Protein AF-K1TZ76-F1 (afdb_monomer)

Nearest PDB structures (foldseek):
  3euh-assembly1_E  TM=5.116E-01  e=2.920E+00  Escherichia coli
  2jsc-assembly1_A  TM=4.671E-01  e=3.516E+00  Mycobacterium tuberculosis H37Rv
  6j05-assembly1_A  TM=3.175E-01  e=9.468E+00  Acidithiobacillus ferrooxidans

Solvent-accessible surface area (backbone atoms only — not comparable to full-atom values): 6666 Å² total; per-residue (Å²): 117,72,66,58,54,55,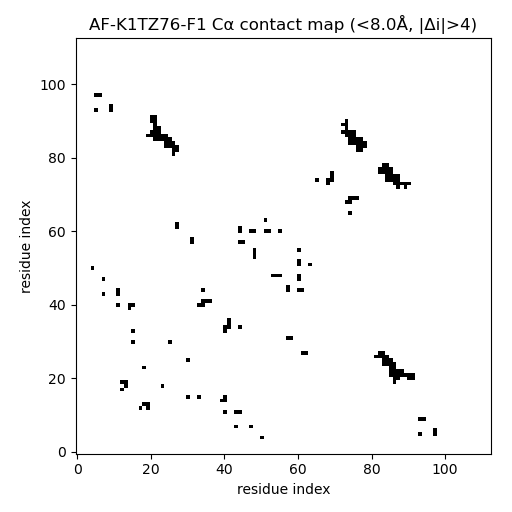50,53,51,52,52,45,47,36,67,73,35,78,78,60,44,62,73,38,71,48,38,68,67,59,55,54,55,50,31,75,72,36,66,69,50,31,51,46,55,61,60,49,25,85,79,71,44,86,83,54,50,68,68,54,49,53,50,52,49,52,53,49,36,37,73,72,50,29,33,42,76,77,34,78,92,72,51,27,35,30,32,26,72,56,40,57,60,55,53,52,55,58,71,65,58,78,79,76,74,89,79,80,79,81,77,90,126

Foldseek 3Di: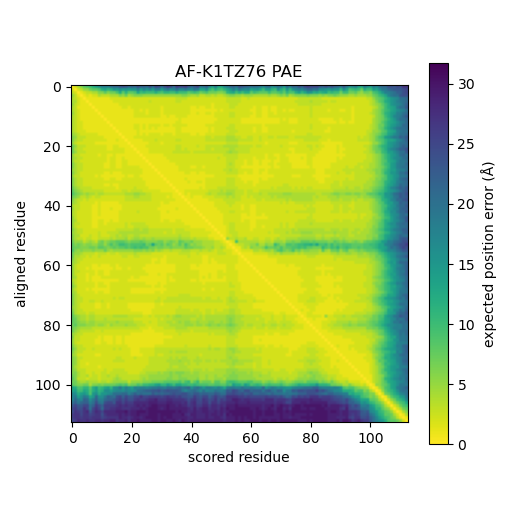
DVLVLLVLVVVLQCVLPVPPAAFDKDALVVLVVVLVVDVVSVVSLLVLCVVPPNPDDSSRSSVVVVVVCVVVVQWDQPDPVRSMIGGHNVVVVSVVVNVPPDPPDPPPPPDDD

Mean predicted aligned error: 5.98 Å

Secondary structure (DSSP, 8-state):
-HHHHHHHHHHHHHHH-TT-STT-EE-HHHHHHHHHH-HHHHHHHHHGGGGS-TT--HHHHHHHHHHHHHHTTSEEEEETTTTEEEE-TTHHHHHHHHHT-----S-------

pLDDT: mean 90.38, std 13.55, range [47.91, 98.69]

Radius of gyration: 16.47 Å; Cα contacts (8 Å, |Δi|>4): 107; chains: 1; bounding box: 55×32×43 Å

Sequence (113 aa):
MRAYYWIDVLDFFKTYDETFGPGFRFQPEQILVETNINMLLQNKLDGMRKHFSDKDIRKEVLENMIRQLTKDSFLEQENEKTNTYKVMSAWHYLERLIESINIYDETEDEKPE

Structure (mmCIF, N/CA/C/O backbone):
data_AF-K1TZ76-F1
#
_entry.id   AF-K1TZ76-F1
#
loop_
_atom_site.group_PDB
_atom_site.id
_atom_site.type_symbol
_atom_site.label_atom_id
_atom_site.label_alt_id
_atom_site.label_comp_id
_atom_site.label_asym_id
_atom_site.label_entity_id
_atom_site.label_seq_id
_atom_site.pdbx_PDB_ins_code
_atom_site.Cartn_x
_atom_site.Cartn_y
_atom_site.Cartn_z
_atom_site.occupancy
_atom_site.B_iso_or_equiv
_atom_site.auth_seq_id
_atom_site.auth_comp_id
_atom_site.auth_asym_id
_atom_site.auth_atom_id
_atom_site.pdbx_PDB_model_num
ATOM 1 N N . MET A 1 1 ? 4.944 10.358 -15.985 1.00 54.31 1 MET A N 1
ATOM 2 C CA . MET A 1 1 ? 4.345 10.745 -14.684 1.00 54.31 1 MET A CA 1
ATOM 3 C C . MET A 1 1 ? 3.691 9.577 -13.940 1.00 54.31 1 MET A C 1
ATOM 5 O O . MET A 1 1 ? 3.979 9.441 -12.765 1.00 54.31 1 MET A O 1
ATOM 9 N N . ARG A 1 2 ? 2.898 8.692 -14.576 1.00 62.28 2 ARG A N 1
ATOM 10 C CA . ARG A 1 2 ? 2.277 7.530 -13.887 1.00 62.28 2 ARG A CA 1
ATOM 11 C C . ARG A 1 2 ? 3.258 6.477 -13.339 1.00 62.28 2 ARG A C 1
ATOM 13 O O . ARG A 1 2 ? 2.932 5.832 -12.358 1.00 62.28 2 ARG A O 1
ATOM 20 N N . ALA A 1 3 ? 4.440 6.311 -13.937 1.00 77.00 3 ALA A N 1
ATOM 21 C CA . ALA A 1 3 ? 5.434 5.346 -13.452 1.00 77.00 3 ALA A CA 1
ATOM 22 C C . ALA A 1 3 ? 5.966 5.690 -12.046 1.00 77.00 3 ALA A C 1
ATOM 24 O O . ALA A 1 3 ? 6.091 4.801 -11.215 1.00 77.00 3 ALA A O 1
ATOM 25 N N . TYR A 1 4 ? 6.189 6.978 -11.749 1.00 86.56 4 TYR A N 1
ATOM 26 C CA . TYR A 1 4 ? 6.667 7.417 -10.431 1.00 86.56 4 TYR A CA 1
ATOM 27 C C . TYR A 1 4 ? 5.677 7.101 -9.306 1.00 86.56 4 TYR A C 1
ATOM 29 O O . TYR A 1 4 ? 6.100 6.713 -8.228 1.00 86.56 4 TYR A O 1
ATOM 37 N N . TYR A 1 5 ? 4.369 7.195 -9.574 1.00 91.94 5 TYR A N 1
ATOM 38 C CA . TYR A 1 5 ? 3.342 6.797 -8.607 1.00 91.94 5 TYR A CA 1
ATOM 39 C C . TYR A 1 5 ? 3.496 5.338 -8.184 1.00 91.94 5 TYR A C 1
ATOM 41 O O . TYR A 1 5 ? 3.522 5.034 -7.000 1.00 91.94 5 TYR A O 1
ATOM 49 N N . TRP A 1 6 ? 3.641 4.443 -9.157 1.00 92.19 6 TRP A N 1
ATOM 50 C CA . TRP A 1 6 ? 3.770 3.012 -8.911 1.00 92.19 6 TRP A CA 1
ATOM 51 C C . TRP A 1 6 ? 5.038 2.653 -8.136 1.00 92.19 6 TRP A C 1
ATOM 53 O O . TRP A 1 6 ? 4.979 1.816 -7.239 1.00 92.19 6 TRP A O 1
ATOM 63 N N . ILE A 1 7 ? 6.150 3.328 -8.439 1.00 93.56 7 ILE A N 1
ATOM 64 C CA . ILE A 1 7 ? 7.403 3.199 -7.686 1.00 93.56 7 ILE A CA 1
ATOM 65 C C . ILE A 1 7 ? 7.193 3.640 -6.236 1.00 93.56 7 ILE A C 1
ATOM 67 O O . ILE A 1 7 ? 7.500 2.873 -5.328 1.00 93.56 7 ILE A O 1
ATOM 71 N N . ASP A 1 8 ? 6.618 4.826 -6.017 1.00 95.06 8 ASP A N 1
ATOM 72 C CA . ASP A 1 8 ? 6.385 5.353 -4.669 1.00 95.06 8 ASP A CA 1
ATOM 73 C C . ASP A 1 8 ? 5.430 4.450 -3.859 1.00 95.06 8 ASP A C 1
ATOM 75 O O . ASP A 1 8 ? 5.640 4.233 -2.667 1.00 95.06 8 ASP A O 1
ATOM 79 N N . VAL A 1 9 ? 4.403 3.878 -4.503 1.00 96.38 9 VAL A N 1
ATOM 80 C CA . VAL A 1 9 ? 3.487 2.904 -3.885 1.00 96.38 9 VAL A CA 1
ATOM 81 C C . VAL A 1 9 ? 4.236 1.645 -3.448 1.00 96.38 9 VAL A C 1
ATOM 83 O O . VAL A 1 9 ? 4.102 1.232 -2.296 1.00 96.38 9 VAL A O 1
ATOM 86 N N . LEU A 1 10 ? 5.003 1.020 -4.351 1.00 95.56 10 LEU A N 1
ATOM 87 C CA . LEU A 1 10 ? 5.739 -0.205 -4.031 1.00 95.56 10 LEU A CA 1
ATOM 88 C C . LEU A 1 10 ? 6.739 0.054 -2.900 1.00 95.56 10 LEU A C 1
ATOM 90 O O . LEU A 1 10 ? 6.780 -0.701 -1.932 1.00 95.56 10 LEU A O 1
ATOM 94 N N . ASP A 1 11 ? 7.493 1.146 -3.000 1.00 95.94 11 ASP A N 1
ATOM 95 C CA . ASP A 1 11 ? 8.478 1.566 -2.010 1.00 95.94 11 ASP A CA 1
ATOM 96 C C . ASP A 1 11 ? 7.841 1.826 -0.633 1.00 95.94 11 ASP A C 1
ATOM 98 O O . ASP A 1 11 ? 8.348 1.356 0.387 1.00 95.94 11 ASP A O 1
ATOM 102 N N . PHE A 1 12 ? 6.686 2.498 -0.583 1.00 98.06 12 PHE A N 1
ATOM 103 C CA . PHE A 1 12 ? 5.941 2.710 0.660 1.00 98.06 12 PHE A CA 1
ATOM 104 C C . PHE A 1 12 ? 5.551 1.386 1.332 1.00 98.06 12 PHE A C 1
ATOM 106 O O . PHE A 1 12 ? 5.841 1.186 2.513 1.00 98.06 12 PHE A O 1
ATOM 113 N N . PHE A 1 13 ? 4.931 0.464 0.590 1.00 97.94 13 PHE A N 1
ATOM 114 C CA . PHE A 1 13 ? 4.463 -0.800 1.163 1.00 97.94 13 PHE A CA 1
ATOM 115 C C . PHE A 1 13 ? 5.606 -1.757 1.524 1.00 97.94 13 PHE A C 1
ATOM 117 O O . PHE A 1 13 ? 5.525 -2.404 2.564 1.00 97.94 13 PHE A O 1
ATOM 124 N N . LYS A 1 14 ? 6.691 -1.799 0.740 1.00 96.38 14 LYS A N 1
ATOM 125 C CA . LYS A 1 14 ? 7.899 -2.571 1.083 1.00 96.38 14 LYS A CA 1
ATOM 126 C C . LYS A 1 14 ? 8.653 -1.986 2.278 1.00 96.38 14 LYS A C 1
ATOM 128 O O . LYS A 1 14 ? 9.269 -2.731 3.026 1.00 96.38 14 LYS A O 1
ATOM 133 N N . THR A 1 15 ? 8.585 -0.668 2.485 1.00 97.38 15 THR A N 1
ATOM 134 C CA . THR A 1 15 ? 9.125 -0.025 3.696 1.00 97.38 15 THR A CA 1
ATOM 135 C C . THR A 1 15 ? 8.291 -0.359 4.933 1.00 97.38 15 THR A C 1
ATOM 137 O O . THR A 1 15 ? 8.840 -0.466 6.027 1.00 97.38 15 THR A O 1
ATOM 140 N N . TYR A 1 16 ? 6.970 -0.487 4.778 1.00 98.19 16 TYR A N 1
ATOM 141 C CA . TYR A 1 16 ? 6.090 -0.932 5.858 1.00 98.19 16 TYR A CA 1
ATOM 142 C C . TYR A 1 16 ? 6.384 -2.385 6.248 1.00 98.19 16 TYR A C 1
ATOM 144 O O . TYR A 1 16 ? 6.549 -2.675 7.429 1.00 98.19 16 TYR A O 1
ATOM 152 N N . ASP A 1 17 ? 6.482 -3.274 5.258 1.00 97.75 17 ASP A N 1
ATOM 153 C CA . ASP A 1 17 ? 6.864 -4.670 5.449 1.00 97.75 17 ASP A CA 1
ATOM 154 C C . ASP A 1 17 ? 7.533 -5.200 4.170 1.00 97.75 17 ASP A C 1
ATOM 156 O O . ASP A 1 17 ? 6.932 -5.208 3.095 1.00 97.75 17 ASP A O 1
ATOM 160 N N . GLU A 1 18 ? 8.779 -5.671 4.263 1.00 95.88 18 GLU A N 1
ATOM 161 C CA . GLU A 1 18 ? 9.530 -6.170 3.100 1.00 95.88 18 GLU A CA 1
ATOM 162 C C . GLU A 1 18 ? 8.841 -7.374 2.429 1.00 95.88 18 GLU A C 1
ATOM 164 O O . GLU A 1 18 ? 8.982 -7.603 1.222 1.00 95.88 18 GLU A O 1
ATOM 169 N N . THR A 1 19 ? 8.036 -8.121 3.192 1.00 96.69 19 THR A N 1
ATOM 170 C CA . THR A 1 19 ? 7.259 -9.269 2.713 1.00 96.69 19 THR A CA 1
ATOM 171 C C . THR A 1 19 ? 5.927 -8.871 2.072 1.00 96.69 19 THR A C 1
ATOM 173 O O . THR A 1 19 ? 5.196 -9.743 1.594 1.00 96.69 19 THR A O 1
ATOM 176 N N . PHE A 1 20 ? 5.607 -7.572 1.999 1.00 97.94 20 PHE A N 1
ATOM 177 C CA . PHE A 1 20 ? 4.376 -7.082 1.387 1.00 97.94 20 PHE A CA 1
ATOM 178 C C . PHE A 1 20 ? 4.296 -7.492 -0.088 1.00 97.94 20 PHE A C 1
ATOM 180 O O . PHE A 1 20 ? 5.047 -7.011 -0.940 1.00 97.94 20 PHE A O 1
ATOM 187 N N . GLY A 1 21 ? 3.375 -8.397 -0.395 1.00 97.38 21 GLY A N 1
ATOM 188 C CA . GLY A 1 21 ? 3.197 -9.001 -1.710 1.00 97.38 21 GLY A CA 1
ATOM 189 C C . GLY A 1 21 ? 2.002 -9.956 -1.705 1.00 97.38 21 GLY A C 1
ATOM 190 O O . GLY A 1 21 ? 1.276 -10.019 -0.711 1.00 97.38 21 GLY A O 1
ATOM 191 N N . PRO 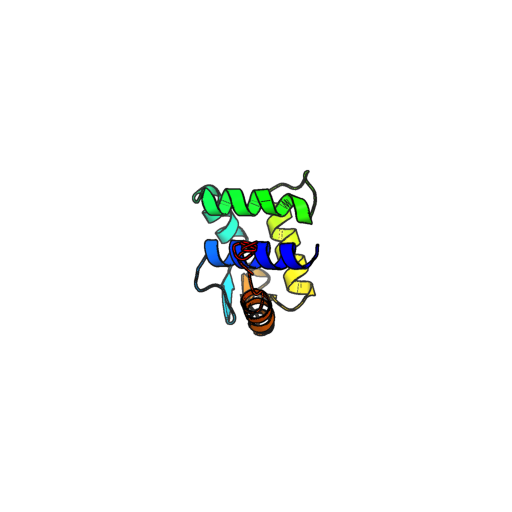A 1 22 ? 1.745 -10.700 -2.792 1.00 97.81 22 PRO A N 1
ATOM 192 C CA . PRO A 1 22 ? 0.543 -11.521 -2.922 1.00 97.81 22 PRO A CA 1
ATOM 193 C C . PRO A 1 22 ? 0.299 -12.470 -1.748 1.00 97.81 22 PRO A C 1
ATOM 195 O O . PRO A 1 22 ? 1.163 -13.246 -1.354 1.00 97.81 22 PRO A O 1
ATOM 198 N N . GLY A 1 23 ? -0.916 -12.419 -1.202 1.00 97.88 23 GLY A N 1
ATOM 199 C CA . GLY A 1 23 ? -1.320 -13.188 -0.025 1.00 97.88 23 GLY A CA 1
ATOM 200 C C . GLY A 1 23 ? -1.081 -12.489 1.317 1.00 97.88 23 GLY A C 1
ATOM 201 O O . GLY A 1 23 ? -1.674 -12.922 2.310 1.00 97.88 23 GLY A O 1
ATOM 202 N N . PHE A 1 24 ? -0.301 -11.402 1.351 1.00 98.44 24 PHE A N 1
ATOM 203 C CA . PHE A 1 24 ? -0.150 -10.553 2.532 1.00 98.44 24 PHE A CA 1
ATOM 204 C C . PHE A 1 24 ? -1.498 -9.936 2.921 1.00 98.44 24 PHE A C 1
ATOM 206 O O . PHE A 1 24 ? -2.302 -9.576 2.055 1.00 98.44 24 PHE A O 1
ATOM 213 N N . ARG A 1 25 ? -1.753 -9.823 4.228 1.00 98.38 25 ARG A N 1
ATOM 214 C CA . ARG A 1 25 ? -2.973 -9.227 4.779 1.00 98.38 25 ARG A CA 1
ATOM 215 C C . ARG A 1 25 ? -2.625 -8.097 5.715 1.00 98.38 25 ARG A C 1
ATOM 217 O O . ARG A 1 25 ? -1.738 -8.245 6.546 1.00 98.38 25 ARG A O 1
ATOM 224 N N . PHE A 1 26 ? -3.369 -7.008 5.615 1.00 98.50 26 PHE A N 1
ATOM 225 C CA . PHE A 1 26 ? -3.140 -5.838 6.447 1.00 98.50 26 PHE A CA 1
ATOM 226 C C . PHE A 1 26 ? -4.438 -5.118 6.780 1.00 98.50 26 PHE A C 1
ATOM 228 O O . PHE A 1 26 ? -5.455 -5.261 6.095 1.00 98.50 26 PHE A O 1
ATOM 235 N N . GLN A 1 27 ? -4.375 -4.305 7.829 1.00 98.50 27 GLN A N 1
ATOM 236 C CA . GLN A 1 27 ? -5.400 -3.324 8.153 1.00 98.50 27 GLN A CA 1
ATOM 237 C C . GLN A 1 27 ? -4.816 -1.916 7.986 1.00 98.50 27 GLN A C 1
ATOM 239 O O . GLN A 1 27 ? -3.706 -1.665 8.460 1.00 98.50 27 GLN A O 1
ATOM 244 N N . PRO A 1 28 ? -5.545 -0.970 7.366 1.00 98.12 28 PRO A N 1
ATOM 245 C CA . PRO A 1 28 ? -5.041 0.390 7.166 1.00 98.12 28 PRO A CA 1
ATOM 246 C C . PRO A 1 28 ? -4.645 1.076 8.480 1.00 98.12 28 PRO A C 1
ATOM 248 O O . PRO A 1 28 ? -3.656 1.799 8.527 1.00 98.12 28 PRO A O 1
ATOM 251 N N . GLU A 1 29 ? -5.377 0.803 9.563 1.00 97.50 29 GLU A N 1
ATOM 252 C CA . GLU A 1 29 ? -5.091 1.353 10.892 1.00 97.50 29 GLU A CA 1
ATOM 253 C C . GLU A 1 29 ? -3.710 0.927 11.411 1.00 97.50 29 GLU A C 1
ATOM 255 O O . GLU A 1 29 ? -2.984 1.744 11.966 1.00 97.50 29 GLU A O 1
ATOM 260 N N . GLN A 1 30 ? -3.303 -0.325 11.174 1.00 97.81 30 GLN A N 1
ATOM 261 C CA . GLN A 1 30 ? -1.983 -0.815 11.585 1.00 97.81 30 GLN A CA 1
ATOM 262 C C . GLN A 1 30 ? -0.865 -0.083 10.837 1.00 97.81 30 GLN A C 1
ATOM 264 O O . GLN A 1 30 ? 0.127 0.305 11.447 1.00 97.81 30 GLN A O 1
ATOM 269 N N . ILE A 1 31 ? -1.055 0.184 9.541 1.00 98.12 31 ILE A N 1
ATOM 270 C CA . ILE A 1 31 ? -0.112 0.986 8.751 1.00 98.12 31 ILE A CA 1
ATOM 271 C C . ILE A 1 31 ? -0.012 2.407 9.318 1.00 98.12 31 ILE A C 1
ATOM 273 O O . ILE A 1 31 ? 1.091 2.934 9.460 1.00 98.12 31 ILE A O 1
ATOM 277 N N . LEU A 1 32 ? -1.137 3.036 9.677 1.00 97.56 32 LEU A N 1
ATOM 278 C CA . LEU A 1 32 ? -1.136 4.377 10.275 1.00 97.56 32 LEU A CA 1
ATOM 279 C C . LEU A 1 32 ? -0.422 4.416 11.629 1.00 97.56 32 LEU A C 1
ATOM 281 O O . LEU A 1 32 ? 0.324 5.361 11.888 1.00 97.56 32 LEU A O 1
ATOM 285 N N . VAL A 1 33 ? -0.618 3.400 12.475 1.00 97.69 33 VAL A N 1
ATOM 286 C CA . VAL A 1 33 ? 0.095 3.276 13.754 1.00 97.69 33 VAL A CA 1
ATOM 287 C C . VAL A 1 33 ? 1.601 3.176 13.518 1.00 97.69 33 VAL A C 1
ATOM 289 O O . VAL A 1 33 ? 2.344 3.973 14.088 1.00 97.69 33 VAL A O 1
ATOM 292 N N . GLU A 1 34 ? 2.050 2.293 12.622 1.00 97.38 34 GLU A N 1
ATOM 293 C CA . GLU A 1 34 ? 3.478 2.162 12.296 1.00 97.38 34 GLU A CA 1
ATOM 294 C C . GLU A 1 34 ? 4.058 3.443 11.686 1.00 97.38 34 GLU A C 1
ATOM 296 O O . GLU A 1 34 ? 5.181 3.844 11.989 1.00 97.38 34 GLU A O 1
ATOM 301 N N . THR A 1 35 ? 3.265 4.163 10.893 1.00 96.69 35 THR A N 1
ATOM 302 C CA . THR A 1 35 ? 3.657 5.449 10.297 1.00 96.69 35 THR A CA 1
ATOM 303 C C . THR A 1 35 ? 3.893 6.531 11.361 1.00 96.69 35 THR A C 1
ATOM 305 O O . THR A 1 35 ? 4.651 7.472 11.138 1.00 96.69 35 THR A O 1
ATOM 308 N N . ASN A 1 36 ? 3.271 6.435 12.538 1.00 93.69 36 ASN A N 1
ATOM 309 C CA . ASN A 1 36 ? 3.511 7.386 13.628 1.00 93.69 36 ASN A CA 1
ATOM 310 C C . ASN A 1 36 ? 4.818 7.118 14.385 1.00 93.69 36 ASN A C 1
ATOM 312 O O . ASN A 1 36 ? 5.302 8.010 15.080 1.00 93.69 36 ASN A O 1
ATOM 316 N N . ILE A 1 37 ? 5.380 5.914 14.258 1.00 95.75 37 ILE A N 1
ATOM 317 C CA . ILE A 1 37 ? 6.577 5.477 14.985 1.00 95.75 37 ILE A CA 1
ATOM 318 C C . ILE A 1 37 ? 7.797 5.496 14.057 1.00 95.75 37 ILE A C 1
ATOM 320 O O . ILE A 1 37 ? 8.874 5.954 14.437 1.00 95.75 37 ILE A O 1
ATOM 324 N N . ASN A 1 38 ? 7.628 5.036 12.819 1.00 96.56 38 ASN A N 1
ATOM 325 C CA . ASN A 1 38 ? 8.68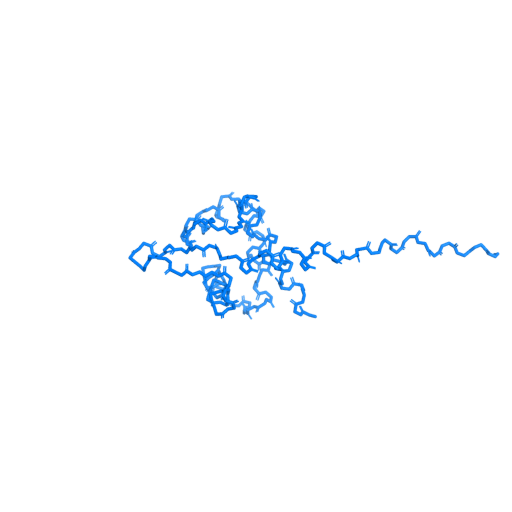8 4.955 11.829 1.00 96.56 38 ASN A CA 1
ATOM 326 C C . ASN A 1 38 ? 8.751 6.240 10.987 1.00 96.56 38 ASN A C 1
ATOM 328 O O . ASN A 1 38 ? 7.948 6.453 10.077 1.00 96.56 38 ASN A O 1
ATOM 332 N N . MET A 1 39 ? 9.759 7.078 11.254 1.00 96.94 39 MET A N 1
ATOM 333 C CA . MET A 1 39 ? 9.989 8.329 10.519 1.00 96.94 39 MET A CA 1
ATOM 334 C C . MET A 1 39 ? 10.172 8.131 9.008 1.00 96.94 39 MET A C 1
ATOM 336 O O . MET A 1 39 ? 9.743 8.979 8.228 1.00 96.94 39 MET A O 1
ATOM 340 N N . LEU A 1 40 ? 10.803 7.036 8.571 1.00 97.38 40 LEU A N 1
ATOM 341 C CA . LEU A 1 40 ? 10.993 6.767 7.145 1.00 97.38 40 LEU A CA 1
ATOM 342 C C . LEU A 1 40 ? 9.647 6.493 6.466 1.00 97.38 40 LEU A C 1
ATOM 344 O O . LEU A 1 40 ? 9.355 7.078 5.423 1.00 97.38 40 LEU A O 1
ATOM 348 N N . LEU A 1 41 ? 8.812 5.657 7.086 1.00 97.62 41 LEU A N 1
ATOM 349 C CA . LEU A 1 41 ? 7.469 5.359 6.593 1.00 97.62 41 LEU A CA 1
ATOM 350 C C . LEU A 1 41 ? 6.580 6.613 6.595 1.00 97.62 41 LEU A C 1
ATOM 352 O O . LEU A 1 41 ? 5.851 6.861 5.633 1.00 97.62 41 LEU A O 1
ATOM 356 N N . GLN A 1 42 ? 6.706 7.448 7.631 1.00 97.38 42 GLN A N 1
ATOM 357 C CA . GLN A 1 42 ? 6.036 8.745 7.718 1.00 97.38 42 GLN A CA 1
ATOM 358 C C . GLN A 1 42 ? 6.386 9.663 6.550 1.00 97.38 42 GLN A C 1
ATOM 360 O O . GLN A 1 42 ? 5.486 10.167 5.877 1.00 97.38 42 GLN A O 1
ATOM 365 N N . ASN A 1 43 ? 7.680 9.836 6.278 1.00 97.44 43 ASN A N 1
ATOM 366 C CA . ASN A 1 43 ? 8.157 10.681 5.188 1.00 97.44 43 ASN A CA 1
ATOM 367 C C . ASN A 1 43 ? 7.670 10.176 3.826 1.00 97.44 43 ASN A C 1
ATOM 369 O O . ASN A 1 43 ? 7.274 10.982 2.983 1.00 97.44 43 ASN A O 1
ATOM 373 N N . LYS A 1 44 ? 7.646 8.852 3.615 1.00 97.06 44 LYS A N 1
ATOM 374 C CA . LYS A 1 44 ? 7.103 8.259 2.385 1.00 97.06 44 LYS A CA 1
ATOM 375 C C . LYS A 1 44 ? 5.612 8.561 2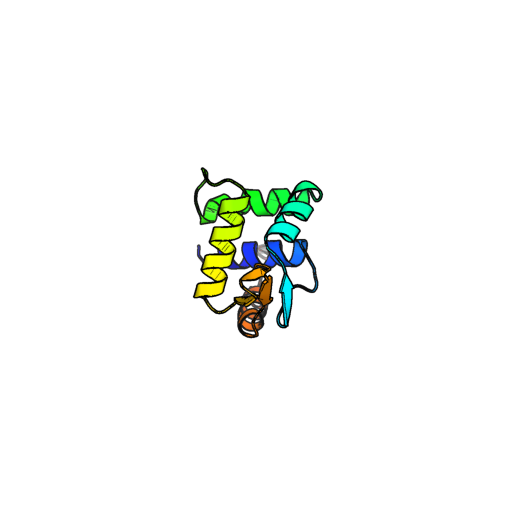.238 1.00 97.06 44 LYS A C 1
ATOM 377 O O . LYS A 1 44 ? 5.206 9.024 1.176 1.00 97.06 44 LYS A O 1
ATOM 382 N N . LEU A 1 45 ? 4.809 8.405 3.297 1.00 96.88 45 LEU A N 1
ATOM 383 C CA . LEU A 1 45 ? 3.375 8.718 3.235 1.00 96.88 45 LEU A CA 1
ATOM 384 C C . LEU A 1 45 ? 3.098 10.211 3.018 1.00 96.88 45 LEU A C 1
ATOM 386 O O . LEU A 1 45 ? 2.183 10.561 2.277 1.00 96.88 45 LEU A O 1
ATOM 390 N N . ASP A 1 46 ? 3.882 11.104 3.625 1.00 95.56 46 ASP A N 1
ATOM 391 C CA . ASP A 1 46 ? 3.764 12.541 3.355 1.00 95.56 46 ASP A CA 1
ATOM 392 C C . ASP A 1 46 ? 4.141 12.875 1.906 1.00 95.56 46 ASP A C 1
ATOM 394 O O . ASP A 1 46 ? 3.451 13.662 1.256 1.00 95.56 46 ASP A O 1
ATOM 398 N N . GLY A 1 47 ? 5.163 12.209 1.361 1.00 94.69 47 GLY A N 1
ATOM 399 C CA . GLY A 1 47 ? 5.539 12.301 -0.048 1.00 94.69 47 GLY A CA 1
ATOM 400 C C . GLY A 1 47 ? 4.450 11.824 -1.016 1.00 94.69 47 GLY A C 1
ATOM 401 O O . GLY A 1 47 ? 4.401 12.307 -2.147 1.00 94.69 47 GLY A O 1
ATOM 402 N N . MET A 1 48 ? 3.538 10.943 -0.586 1.00 95.12 48 MET A N 1
ATOM 403 C CA . MET A 1 48 ? 2.423 10.463 -1.415 1.00 95.12 48 MET A CA 1
ATOM 404 C C . MET A 1 48 ? 1.362 11.532 -1.702 1.00 95.12 48 MET A C 1
ATOM 406 O O . MET A 1 48 ? 0.613 11.382 -2.668 1.00 95.12 48 MET A O 1
ATOM 410 N N . ARG A 1 49 ? 1.303 12.630 -0.931 1.00 93.88 49 ARG A N 1
ATOM 411 C CA . ARG A 1 49 ? 0.328 13.722 -1.146 1.00 93.88 49 ARG A CA 1
ATOM 412 C C . ARG A 1 49 ? 0.385 14.306 -2.555 1.00 93.88 49 ARG A C 1
ATOM 414 O O . ARG A 1 49 ? -0.660 14.628 -3.113 1.00 93.88 49 ARG A O 1
ATOM 421 N N . LYS A 1 50 ? 1.575 14.321 -3.169 1.00 92.12 50 LYS A N 1
ATOM 422 C CA . LYS A 1 50 ? 1.804 14.790 -4.549 1.00 92.12 50 LYS A CA 1
ATOM 423 C C . LYS A 1 50 ? 0.976 14.044 -5.607 1.00 92.12 50 LYS A C 1
ATOM 425 O O . LYS A 1 50 ? 0.793 14.555 -6.707 1.00 92.12 50 LYS A O 1
ATOM 430 N N . HIS A 1 51 ? 0.502 12.835 -5.294 1.00 92.12 51 HIS A N 1
ATOM 431 C CA . HIS A 1 51 ? -0.322 12.008 -6.186 1.00 92.12 51 HIS A CA 1
ATOM 432 C C . HIS A 1 51 ? -1.825 12.146 -5.934 1.00 92.12 51 HIS A C 1
ATOM 434 O O . HIS A 1 51 ? -2.624 11.637 -6.719 1.00 92.12 51 HIS A O 1
ATOM 440 N N . PHE A 1 52 ? -2.207 12.820 -4.850 1.00 89.69 52 PHE A N 1
ATOM 441 C CA . PHE A 1 52 ? -3.592 13.039 -4.448 1.00 89.69 52 PHE A CA 1
ATOM 442 C C . PHE A 1 52 ? -3.840 14.542 -4.287 1.00 89.69 52 PHE A C 1
ATOM 444 O O . PHE A 1 52 ? -3.940 15.260 -5.281 1.00 89.69 52 PHE A O 1
ATOM 451 N N . SER A 1 53 ? -3.942 15.025 -3.051 1.00 89.31 53 SER A N 1
ATOM 452 C CA . SER A 1 53 ? -4.115 16.434 -2.724 1.00 89.31 53 SER A CA 1
ATOM 453 C C . SER A 1 53 ? -3.191 16.818 -1.569 1.00 89.31 53 SER A C 1
ATOM 455 O O . SER A 1 53 ? -3.079 16.100 -0.576 1.00 89.31 53 SER A O 1
ATOM 457 N N . ASP A 1 54 ? -2.565 17.994 -1.665 1.00 82.38 54 ASP A N 1
ATOM 458 C CA . ASP A 1 54 ? -1.669 18.515 -0.620 1.00 82.38 54 ASP A CA 1
ATOM 459 C C . ASP A 1 54 ? -2.396 18.818 0.702 1.00 82.38 54 ASP A C 1
ATOM 461 O O . ASP A 1 54 ? -1.769 18.924 1.760 1.00 82.38 54 ASP A O 1
ATOM 465 N N . LYS A 1 55 ? -3.728 18.952 0.650 1.00 87.25 55 LYS A N 1
ATOM 466 C CA . LYS A 1 55 ? -4.580 19.208 1.818 1.00 87.25 55 LYS A CA 1
ATOM 467 C C . LYS A 1 55 ? -4.936 17.937 2.581 1.00 87.25 55 LYS A C 1
ATOM 469 O O . LYS A 1 55 ? -5.374 18.049 3.724 1.00 87.25 55 LYS A O 1
ATOM 474 N N . ASP A 1 56 ? -4.757 16.773 1.962 1.00 91.81 56 ASP A N 1
ATOM 475 C CA . ASP A 1 56 ? -5.174 15.504 2.541 1.00 91.81 56 ASP A CA 1
ATOM 476 C C . ASP A 1 56 ? -4.314 15.190 3.766 1.00 91.81 56 ASP A C 1
ATOM 478 O O . ASP A 1 56 ? -3.078 15.294 3.750 1.00 91.81 56 ASP A O 1
ATOM 482 N N . ILE A 1 57 ? -4.965 14.779 4.851 1.00 94.00 57 ILE A N 1
ATOM 483 C CA . ILE A 1 57 ? -4.241 14.235 6.001 1.00 94.00 57 ILE A CA 1
ATOM 484 C C . ILE A 1 57 ? -3.757 12.816 5.680 1.00 94.00 57 ILE A C 1
ATOM 486 O O . ILE A 1 57 ? -4.337 12.116 4.855 1.00 94.00 57 ILE A O 1
ATOM 490 N N . ARG A 1 58 ? -2.721 12.336 6.377 1.00 94.00 58 ARG A N 1
ATOM 491 C CA . ARG A 1 58 ? -2.109 11.009 6.139 1.00 94.00 58 ARG A CA 1
ATOM 492 C C . ARG A 1 58 ? -3.114 9.857 6.044 1.00 94.00 58 ARG A C 1
ATOM 494 O O . ARG A 1 58 ? -2.960 8.979 5.201 1.00 94.00 58 ARG A O 1
ATOM 501 N N . LYS A 1 59 ? -4.158 9.886 6.877 1.00 96.25 59 LYS A N 1
ATOM 502 C CA . LYS A 1 59 ? -5.256 8.915 6.823 1.00 96.25 59 LYS A CA 1
ATOM 503 C C . LYS A 1 59 ? -5.966 8.928 5.466 1.00 96.25 59 LYS A C 1
ATOM 505 O O . LYS A 1 59 ? -6.127 7.878 4.860 1.00 96.25 59 LYS A O 1
ATOM 510 N N . GLU A 1 60 ? -6.347 10.102 4.976 1.00 97.12 60 GLU A N 1
ATOM 511 C CA . GLU A 1 60 ? -7.026 10.260 3.686 1.00 97.12 60 GLU A CA 1
ATOM 512 C C . GLU A 1 60 ? -6.119 9.847 2.525 1.00 97.12 60 GLU A C 1
ATOM 514 O O . GLU A 1 60 ? -6.577 9.155 1.620 1.00 97.12 60 GLU A O 1
ATOM 519 N N . VAL A 1 61 ? -4.825 10.186 2.591 1.00 97.19 61 VAL A N 1
ATOM 520 C CA . VAL A 1 61 ? -3.814 9.760 1.608 1.00 97.19 61 VAL A CA 1
ATOM 521 C C . VAL A 1 61 ? -3.737 8.234 1.529 1.00 97.19 61 VAL A C 1
ATOM 523 O O . VAL A 1 61 ? -3.848 7.664 0.442 1.00 97.19 61 VAL A O 1
ATOM 526 N N . LEU A 1 62 ? -3.593 7.557 2.675 1.00 98.00 62 LEU A N 1
ATOM 527 C CA . LEU A 1 62 ? -3.539 6.095 2.727 1.00 98.00 62 LEU A CA 1
ATOM 528 C C . LEU A 1 62 ? -4.840 5.471 2.210 1.00 98.00 62 LEU A C 1
ATOM 530 O O . LEU A 1 62 ? -4.809 4.545 1.403 1.00 98.00 62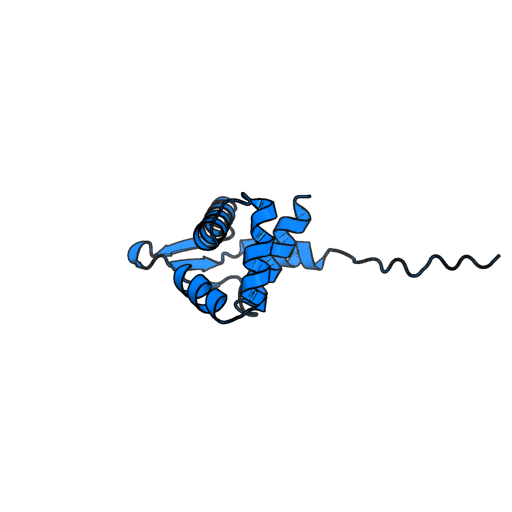 LEU A O 1
ATOM 534 N N . GLU A 1 63 ? -5.992 5.985 2.637 1.00 97.25 63 GLU A N 1
ATOM 535 C CA . GLU A 1 63 ? -7.284 5.480 2.182 1.00 97.25 63 GLU A CA 1
ATOM 536 C C . GLU A 1 63 ? -7.504 5.692 0.676 1.00 97.25 63 GLU A C 1
ATOM 538 O O . GLU A 1 63 ? -8.032 4.806 0.005 1.00 97.25 63 GLU A O 1
ATOM 543 N N . ASN A 1 64 ? -7.096 6.838 0.124 1.00 97.06 64 ASN A N 1
ATOM 544 C CA . ASN A 1 64 ? -7.160 7.120 -1.311 1.00 97.06 64 ASN A CA 1
ATOM 545 C C . ASN A 1 64 ? -6.288 6.145 -2.105 1.00 97.06 64 ASN A C 1
ATOM 547 O O . ASN A 1 64 ? -6.741 5.601 -3.114 1.00 97.06 64 ASN A O 1
ATOM 551 N N . MET A 1 65 ? -5.080 5.862 -1.613 1.00 97.44 65 MET A N 1
ATOM 552 C CA . MET A 1 65 ? -4.189 4.866 -2.200 1.00 97.44 65 MET A CA 1
ATOM 553 C C . MET A 1 65 ? -4.802 3.465 -2.172 1.00 97.44 65 MET A C 1
ATOM 555 O O . MET A 1 65 ? -4.859 2.809 -3.208 1.00 97.44 65 MET A O 1
ATOM 559 N N . ILE A 1 66 ? -5.332 3.022 -1.032 1.00 98.12 66 ILE A N 1
ATOM 560 C CA . ILE A 1 66 ? -5.967 1.701 -0.910 1.00 98.12 66 ILE A CA 1
ATOM 561 C C . ILE A 1 66 ? -7.201 1.596 -1.811 1.00 98.12 66 ILE A C 1
ATOM 563 O O . ILE A 1 66 ? -7.383 0.583 -2.489 1.00 98.12 66 ILE A O 1
ATOM 567 N N . ARG A 1 67 ? -8.023 2.652 -1.888 1.00 97.44 67 ARG A N 1
ATOM 568 C CA . ARG A 1 67 ? -9.165 2.717 -2.814 1.00 97.44 67 ARG A CA 1
ATOM 569 C C . ARG A 1 67 ? -8.719 2.568 -4.266 1.00 97.44 67 ARG A C 1
ATOM 571 O O . ARG A 1 67 ? -9.358 1.830 -5.012 1.00 97.44 67 ARG A O 1
ATOM 578 N N . GLN A 1 68 ? -7.646 3.247 -4.670 1.00 96.38 68 GLN A N 1
ATOM 579 C CA . GLN A 1 68 ? -7.116 3.145 -6.030 1.00 96.38 68 GLN A CA 1
ATOM 580 C C . GLN A 1 68 ? -6.582 1.736 -6.316 1.00 96.38 68 GLN A C 1
ATOM 582 O O . GLN A 1 68 ? -6.970 1.125 -7.305 1.00 96.38 68 GLN A O 1
ATOM 587 N N . LEU A 1 69 ? -5.788 1.173 -5.406 1.00 97.19 69 LEU A N 1
ATOM 588 C CA . LEU A 1 69 ? -5.246 -0.179 -5.543 1.00 97.19 69 LEU A CA 1
ATOM 589 C C . LEU A 1 69 ? -6.328 -1.265 -5.569 1.00 97.19 69 LEU A C 1
ATOM 591 O O . LEU A 1 69 ? -6.183 -2.265 -6.268 1.00 97.19 69 LEU A O 1
ATOM 595 N N . THR A 1 70 ? -7.433 -1.060 -4.852 1.00 97.69 70 THR A N 1
ATOM 596 C CA . THR A 1 70 ? -8.599 -1.952 -4.911 1.00 97.69 70 THR A CA 1
ATOM 597 C C . THR A 1 70 ? -9.291 -1.857 -6.274 1.00 97.69 7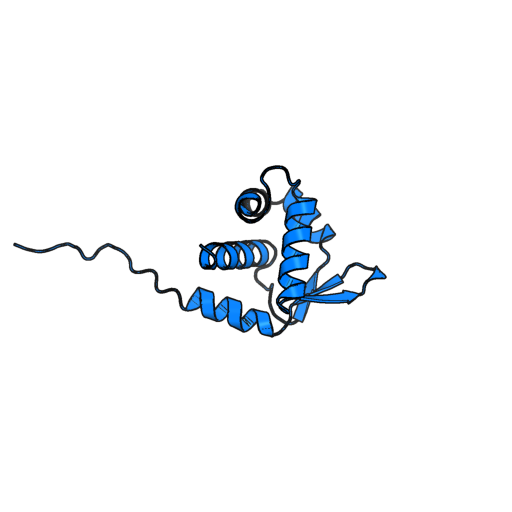0 THR A C 1
ATOM 599 O O . THR A 1 70 ? -9.607 -2.880 -6.876 1.00 97.69 70 THR A O 1
ATOM 602 N N . LYS A 1 71 ? -9.478 -0.641 -6.815 1.00 97.00 71 LYS A N 1
ATOM 603 C CA . LYS A 1 71 ? -10.042 -0.440 -8.167 1.00 97.00 71 LYS A CA 1
ATOM 604 C C . LYS A 1 71 ? -9.188 -1.089 -9.253 1.00 97.00 71 LYS A C 1
ATOM 606 O O . LYS A 1 71 ? -9.730 -1.684 -10.179 1.00 97.00 71 LYS A O 1
ATOM 611 N N . ASP A 1 72 ? -7.870 -1.013 -9.107 1.00 95.38 72 ASP A N 1
ATOM 612 C CA . ASP A 1 72 ? -6.910 -1.580 -10.054 1.00 95.38 72 ASP A CA 1
ATOM 613 C C . ASP A 1 72 ? -6.656 -3.085 -9.817 1.00 95.38 72 ASP A C 1
ATOM 615 O O . ASP A 1 72 ? -5.790 -3.679 -10.453 1.00 95.38 72 ASP A O 1
ATOM 619 N N . SER A 1 73 ? -7.442 -3.730 -8.940 1.00 96.38 73 SER A N 1
ATOM 620 C CA . SER A 1 73 ? -7.387 -5.171 -8.628 1.00 96.38 73 SER A CA 1
ATOM 621 C C . SER A 1 73 ? -6.074 -5.655 -7.995 1.00 96.38 73 SER A C 1
ATOM 623 O O . SER A 1 73 ? -5.788 -6.853 -7.981 1.00 96.38 73 SER A O 1
ATOM 625 N N . PHE A 1 74 ? -5.280 -4.743 -7.433 1.00 97.81 74 PHE A N 1
ATOM 626 C CA . PHE A 1 74 ? -4.089 -5.077 -6.650 1.00 97.81 74 PHE A CA 1
ATOM 627 C C . PHE A 1 74 ? -4.429 -5.511 -5.224 1.00 97.81 74 PHE A C 1
ATOM 629 O O . PHE A 1 74 ? -3.679 -6.282 -4.624 1.00 97.81 74 PHE A O 1
ATOM 636 N N . LEU A 1 75 ? -5.558 -5.038 -4.693 1.00 98.50 75 LEU A N 1
ATOM 637 C CA . LEU A 1 75 ? -6.058 -5.363 -3.362 1.00 98.50 75 LEU A CA 1
ATOM 638 C C . LEU A 1 75 ? -7.501 -5.861 -3.430 1.00 98.50 75 LEU A C 1
ATOM 640 O O . LEU A 1 75 ? -8.281 -5.416 -4.269 1.00 98.50 75 LEU A O 1
ATOM 644 N N . GLU A 1 76 ? -7.865 -6.723 -2.489 1.00 98.25 76 GLU A N 1
ATOM 645 C CA . GLU A 1 76 ? -9.242 -7.144 -2.236 1.00 98.25 76 GLU A CA 1
ATOM 646 C C . GLU A 1 76 ? -9.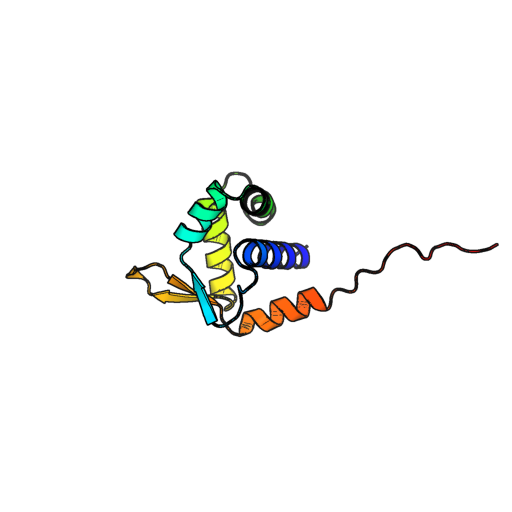568 -6.932 -0.756 1.00 98.25 76 GLU A C 1
ATOM 648 O O . GLU A 1 76 ? -8.775 -7.291 0.118 1.00 98.25 76 GLU A O 1
ATOM 653 N N . GLN A 1 77 ? -10.729 -6.348 -0.456 1.00 98.00 77 GLN A N 1
ATOM 654 C CA . GLN A 1 77 ? -11.211 -6.245 0.919 1.00 98.00 77 GLN A CA 1
ATOM 655 C C . GLN A 1 77 ? -11.779 -7.604 1.351 1.00 98.00 77 GLN A C 1
ATOM 657 O O . GLN A 1 77 ? -12.936 -7.919 1.099 1.00 98.00 77 GLN A O 1
ATOM 662 N N . GLU A 1 78 ? -10.945 -8.424 1.990 1.00 96.31 78 GLU A N 1
ATOM 663 C CA . GLU A 1 78 ? -11.296 -9.793 2.392 1.00 96.31 78 GLU A CA 1
ATOM 664 C C . GLU A 1 78 ? -12.294 -9.813 3.564 1.00 96.31 78 GLU A C 1
ATOM 666 O O . GLU A 1 78 ? -13.120 -10.719 3.674 1.00 96.31 78 GLU A O 1
ATOM 671 N N . ASN A 1 79 ? -12.229 -8.816 4.454 1.00 96.25 79 ASN A N 1
ATOM 672 C CA . ASN A 1 79 ? -13.136 -8.711 5.595 1.00 96.25 79 ASN A CA 1
ATOM 673 C C . ASN A 1 79 ? -13.521 -7.255 5.875 1.00 96.25 79 ASN A C 1
ATOM 675 O O . ASN A 1 79 ? -12.716 -6.468 6.377 1.00 96.25 79 ASN A O 1
ATOM 679 N N . GLU A 1 80 ? -14.782 -6.915 5.608 1.00 95.00 80 GLU A N 1
ATOM 680 C CA . GLU A 1 80 ? -15.338 -5.580 5.853 1.00 95.00 80 GLU A CA 1
ATOM 681 C C . GLU A 1 80 ? -15.401 -5.226 7.346 1.00 95.00 80 GLU A C 1
ATOM 683 O O . GLU A 1 80 ? -15.120 -4.090 7.720 1.00 95.00 80 GLU A O 1
ATOM 688 N N . LYS A 1 81 ? -15.711 -6.194 8.225 1.00 95.44 81 LYS A N 1
ATOM 689 C CA . LYS A 1 81 ? -15.882 -5.947 9.671 1.00 95.44 81 LYS A CA 1
ATOM 690 C C . LYS A 1 81 ? -14.584 -5.507 10.335 1.00 95.44 81 LYS A C 1
ATOM 692 O O . LYS A 1 81 ? -14.604 -4.669 11.229 1.00 95.44 81 LYS A O 1
ATOM 697 N N . THR A 1 82 ? -13.471 -6.100 9.918 1.00 95.88 82 THR A N 1
ATOM 698 C CA . THR A 1 82 ? -12.133 -5.790 10.440 1.00 95.88 82 THR A CA 1
ATOM 699 C C . THR A 1 82 ? -11.343 -4.880 9.506 1.00 95.88 82 THR A C 1
ATOM 701 O O . THR A 1 82 ? -10.159 -4.655 9.740 1.00 95.88 82 THR A O 1
ATOM 704 N N . ASN A 1 83 ? -11.970 -4.389 8.430 1.00 97.12 83 ASN A N 1
ATOM 705 C CA . ASN A 1 83 ? -11.343 -3.586 7.383 1.00 97.12 83 ASN A CA 1
ATOM 706 C C . ASN A 1 83 ? -9.999 -4.170 6.903 1.00 97.12 83 ASN A C 1
ATOM 708 O O . ASN A 1 83 ? -8.989 -3.473 6.811 1.00 97.12 83 ASN A O 1
ATOM 712 N N . THR A 1 84 ? -9.973 -5.486 6.686 1.00 98.38 84 THR A N 1
ATOM 713 C CA . THR A 1 84 ? -8.764 -6.230 6.322 1.00 98.38 84 THR A CA 1
ATOM 714 C C . THR A 1 84 ? -8.696 -6.408 4.815 1.00 98.38 84 THR A C 1
ATOM 716 O O . THR A 1 84 ? -9.651 -6.882 4.198 1.00 98.38 84 THR A O 1
ATOM 719 N N . TYR A 1 85 ? -7.552 -6.044 4.245 1.00 98.69 85 TYR A N 1
ATOM 720 C CA . TYR A 1 85 ? -7.259 -6.168 2.824 1.00 98.69 85 TYR A CA 1
ATOM 721 C C . TYR A 1 85 ? -6.251 -7.280 2.597 1.00 98.69 85 TYR A C 1
ATOM 723 O O . TYR A 1 85 ? -5.346 -7.489 3.408 1.00 98.69 85 TYR A O 1
ATOM 731 N N . LYS A 1 86 ? -6.399 -7.966 1.470 1.00 98.69 86 LYS A N 1
ATOM 732 C CA . LYS A 1 86 ? -5.465 -8.961 0.966 1.00 98.69 86 LYS A CA 1
ATOM 733 C C . LYS A 1 86 ? -4.824 -8.443 -0.313 1.00 98.69 86 LYS A C 1
ATOM 735 O O . LYS A 1 86 ? -5.508 -7.926 -1.194 1.00 98.69 86 LYS A O 1
ATOM 740 N N . VAL A 1 87 ? -3.513 -8.615 -0.421 1.00 98.62 87 VAL A N 1
ATOM 741 C CA . VAL A 1 87 ? -2.767 -8.307 -1.641 1.00 98.62 87 VAL A CA 1
ATOM 742 C C . VAL A 1 87 ? -2.990 -9.416 -2.667 1.00 98.62 87 VAL A C 1
ATOM 744 O O . VAL A 1 87 ? -2.826 -10.606 -2.373 1.00 98.62 87 VAL A O 1
ATOM 747 N N . MET A 1 88 ? -3.375 -9.026 -3.876 1.00 98.50 88 MET A N 1
ATOM 748 C CA . MET A 1 88 ? -3.755 -9.930 -4.958 1.00 98.50 88 MET A CA 1
ATOM 749 C C . MET A 1 88 ? -2.564 -10.274 -5.849 1.00 98.50 88 MET A C 1
ATOM 751 O O . MET A 1 88 ? -1.575 -9.548 -5.905 1.00 98.50 88 MET A O 1
ATOM 755 N N . SER A 1 89 ? -2.666 -11.371 -6.604 1.00 97.50 89 SER A N 1
ATOM 756 C CA . SER A 1 89 ? -1.600 -11.832 -7.508 1.00 97.50 89 SER A CA 1
ATOM 757 C C . SER A 1 89 ? -1.219 -10.812 -8.583 1.00 97.50 89 SER A C 1
ATOM 759 O O . SER A 1 89 ? -0.098 -10.858 -9.085 1.00 97.50 89 SER A O 1
ATOM 761 N N . ALA A 1 90 ? -2.115 -9.872 -8.910 1.00 95.31 90 ALA A N 1
ATOM 762 C CA . ALA A 1 90 ? -1.834 -8.777 -9.833 1.00 95.31 90 ALA A CA 1
ATOM 763 C C . ALA A 1 90 ? -0.634 -7.919 -9.388 1.00 95.31 90 ALA A C 1
ATOM 765 O O . ALA A 1 90 ? 0.064 -7.362 -10.233 1.00 95.31 90 ALA A O 1
ATOM 766 N N . TRP A 1 91 ? -0.344 -7.870 -8.082 1.00 96.50 91 TRP A N 1
ATOM 767 C CA . TRP A 1 91 ? 0.804 -7.156 -7.521 1.00 96.50 91 TRP A CA 1
ATOM 768 C C . TRP A 1 91 ? 2.146 -7.618 -8.105 1.00 96.50 91 TRP A C 1
ATOM 770 O O . TRP A 1 91 ? 3.027 -6.796 -8.330 1.00 96.50 91 TRP A O 1
ATOM 780 N N . HIS A 1 92 ? 2.290 -8.896 -8.469 1.00 94.38 92 HIS A N 1
ATOM 781 C CA . HIS A 1 92 ? 3.518 -9.378 -9.110 1.00 94.38 92 HIS A CA 1
ATOM 782 C C . HIS A 1 92 ? 3.817 -8.694 -10.447 1.00 94.38 92 HIS A C 1
ATOM 784 O O . HIS A 1 92 ? 4.979 -8.563 -10.826 1.00 94.38 92 HIS A O 1
ATOM 790 N N . TYR A 1 93 ? 2.794 -8.259 -11.189 1.00 92.44 93 TYR A N 1
ATOM 791 C CA . TYR A 1 93 ? 3.020 -7.514 -12.429 1.00 92.44 93 TYR A CA 1
ATOM 792 C C . TYR A 1 93 ? 3.573 -6.117 -12.148 1.00 92.44 93 TYR A C 1
ATOM 794 O O . TYR A 1 93 ? 4.395 -5.633 -12.920 1.00 92.44 93 TYR A O 1
ATOM 802 N N . LEU A 1 94 ? 3.156 -5.497 -11.040 1.00 92.06 94 LEU A N 1
ATOM 803 C CA . LEU A 1 94 ? 3.680 -4.212 -10.584 1.00 92.06 94 LEU A CA 1
ATOM 804 C C . LEU A 1 94 ? 5.153 -4.332 -10.178 1.00 92.06 94 LEU A C 1
ATOM 806 O O . LEU A 1 94 ? 5.971 -3.547 -10.650 1.00 92.06 94 LEU A O 1
ATOM 810 N N . GLU A 1 95 ? 5.488 -5.343 -9.369 1.00 92.19 95 GLU A N 1
ATOM 811 C CA . GLU A 1 95 ? 6.869 -5.637 -8.957 1.00 92.19 95 GLU A CA 1
ATOM 812 C C . GLU A 1 95 ? 7.774 -5.827 -10.181 1.00 92.19 95 GLU A C 1
ATOM 814 O O . GLU A 1 95 ? 8.742 -5.090 -10.353 1.00 92.19 95 GLU A O 1
ATOM 819 N N . ARG A 1 96 ? 7.390 -6.715 -11.107 1.00 90.81 96 ARG A N 1
ATOM 820 C CA . ARG A 1 96 ? 8.158 -6.974 -12.338 1.00 90.81 96 ARG A CA 1
ATOM 821 C C . ARG A 1 96 ? 8.304 -5.747 -13.232 1.00 90.81 96 ARG A C 1
ATOM 823 O O . ARG A 1 96 ? 9.338 -5.574 -13.870 1.00 90.81 96 ARG A O 1
ATOM 830 N N . LEU A 1 97 ? 7.267 -4.912 -13.323 1.00 89.56 97 LEU A N 1
ATOM 831 C CA . LEU A 1 97 ? 7.320 -3.687 -14.119 1.00 89.56 97 LEU A CA 1
ATOM 832 C C . LEU A 1 97 ? 8.350 -2.714 -13.543 1.00 89.56 97 LEU A C 1
ATOM 834 O O . LEU A 1 97 ? 9.114 -2.131 -14.308 1.00 89.56 97 LEU A O 1
ATOM 838 N N . ILE A 1 98 ? 8.399 -2.567 -12.220 1.00 88.00 98 ILE A N 1
ATOM 839 C CA . ILE A 1 98 ? 9.362 -1.687 -11.550 1.00 88.00 98 ILE A CA 1
ATOM 840 C C . ILE A 1 98 ? 10.781 -2.262 -11.636 1.00 88.00 98 ILE A C 1
ATOM 842 O O . ILE A 1 98 ? 11.701 -1.525 -11.972 1.00 88.00 98 ILE A O 1
ATOM 846 N N . GLU A 1 99 ? 10.955 -3.570 -11.436 1.00 86.12 99 GLU A N 1
ATOM 847 C CA . GLU A 1 99 ? 12.245 -4.262 -11.612 1.00 86.12 99 GLU A CA 1
ATOM 848 C C . GLU A 1 99 ? 12.795 -4.146 -13.041 1.00 86.12 99 GLU A C 1
ATOM 850 O O . GLU A 1 99 ? 14.006 -4.149 -13.241 1.00 86.12 99 GLU A O 1
ATOM 855 N N . SER A 1 100 ? 11.920 -4.027 -14.046 1.00 84.94 100 SER A N 1
ATOM 856 C CA . SER A 1 100 ? 12.328 -3.875 -15.449 1.00 84.94 100 SER A CA 1
ATOM 857 C C . SER A 1 100 ? 12.824 -2.473 -15.818 1.00 84.94 100 SER A C 1
ATOM 859 O O . SER A 1 100 ? 13.257 -2.254 -16.953 1.00 84.94 100 SER A O 1
ATOM 861 N N . ILE A 1 101 ? 12.749 -1.506 -14.897 1.00 84.25 101 ILE A N 1
ATOM 862 C CA . ILE A 1 101 ? 13.261 -0.156 -15.124 1.00 84.25 101 ILE A CA 1
ATOM 863 C C . ILE A 1 101 ? 14.790 -0.221 -15.081 1.00 84.25 101 ILE A C 1
ATOM 865 O O . ILE A 1 101 ? 15.400 -0.198 -14.016 1.00 84.25 101 ILE A O 1
ATOM 869 N N . ASN A 1 102 ? 15.411 -0.279 -16.260 1.00 65.50 102 ASN A N 1
ATOM 870 C CA . ASN A 1 102 ? 16.849 -0.082 -16.397 1.00 65.50 102 ASN A CA 1
ATOM 871 C C . ASN A 1 102 ? 17.188 1.351 -15.980 1.00 65.50 102 ASN A C 1
ATOM 873 O O . ASN A 1 102 ? 16.849 2.310 -16.679 1.00 65.50 102 ASN A O 1
ATOM 877 N N . ILE A 1 103 ? 17.861 1.493 -14.844 1.00 66.50 103 ILE A N 1
ATOM 878 C CA . ILE A 1 103 ? 18.521 2.738 -14.476 1.00 66.50 103 ILE A CA 1
ATOM 879 C C . ILE A 1 103 ? 19.824 2.747 -15.271 1.00 66.50 103 ILE A C 1
ATOM 881 O O . ILE A 1 103 ? 20.761 2.024 -14.945 1.00 66.50 103 ILE A O 1
ATOM 885 N N . TYR A 1 104 ? 19.847 3.487 -16.376 1.00 58.81 104 TYR A N 1
ATOM 886 C CA . TYR A 1 104 ? 21.105 3.797 -17.039 1.00 58.81 104 TYR A CA 1
ATOM 887 C C . TYR A 1 104 ? 21.841 4.784 -16.134 1.00 58.81 104 TYR A C 1
ATOM 889 O O . TYR A 1 104 ? 21.347 5.891 -15.918 1.00 58.81 104 TYR A O 1
ATOM 897 N N . ASP A 1 105 ? 22.981 4.377 -15.578 1.00 54.59 105 ASP A N 1
ATOM 898 C CA . ASP A 1 105 ? 23.919 5.339 -15.013 1.00 54.59 105 ASP A CA 1
ATOM 899 C C . ASP A 1 105 ? 24.386 6.231 -16.171 1.00 54.59 105 ASP A C 1
ATOM 901 O O . ASP A 1 105 ? 25.012 5.759 -17.120 1.00 54.59 105 ASP A O 1
ATOM 905 N N . GLU A 1 106 ? 24.063 7.524 -16.125 1.00 53.22 106 GLU A N 1
ATOM 906 C CA . GLU A 1 106 ? 24.574 8.546 -17.051 1.00 53.22 106 GLU A CA 1
ATOM 907 C C . GLU A 1 106 ? 26.079 8.817 -16.797 1.00 53.22 106 GLU A C 1
ATOM 909 O O . GLU A 1 106 ? 26.516 9.962 -16.724 1.00 53.22 106 GLU A O 1
ATOM 914 N N . THR A 1 107 ? 26.897 7.773 -16.615 1.00 54.19 107 THR A N 1
ATOM 915 C CA . THR A 1 107 ? 28.356 7.867 -16.421 1.00 54.19 107 THR A CA 1
ATOM 916 C C . THR A 1 107 ? 29.160 7.294 -17.588 1.00 54.19 107 THR A C 1
ATOM 918 O O . THR A 1 107 ? 30.310 6.910 -17.406 1.00 54.19 107 THR A O 1
ATOM 921 N N . GLU A 1 108 ? 28.596 7.266 -18.795 1.00 53.19 108 GLU A N 1
ATOM 922 C CA . GLU A 1 108 ? 29.351 7.028 -20.035 1.00 53.19 108 GLU A CA 1
ATOM 923 C C . GLU A 1 108 ? 29.109 8.153 -21.052 1.00 53.19 108 GLU A C 1
ATOM 925 O O . GLU A 1 108 ? 28.591 7.943 -22.142 1.00 53.19 108 GLU A O 1
ATOM 930 N N . ASP A 1 109 ? 29.501 9.374 -20.691 1.00 53.78 109 ASP A N 1
ATOM 931 C CA . ASP A 1 109 ? 29.761 10.451 -21.657 1.00 53.78 109 ASP A CA 1
ATOM 932 C C . ASP A 1 109 ? 31.196 10.986 -21.462 1.00 53.78 109 ASP A C 1
ATOM 934 O O . ASP A 1 109 ? 31.474 12.181 -21.523 1.00 53.78 109 ASP A O 1
ATOM 938 N N . GLU A 1 110 ? 32.158 10.086 -21.221 1.00 52.84 110 GLU A N 1
ATOM 939 C CA . GLU A 1 110 ? 33.559 10.370 -21.545 1.00 52.84 110 GLU A CA 1
ATOM 940 C C . GLU A 1 110 ? 33.757 10.089 -23.038 1.00 52.84 110 GLU A C 1
ATOM 942 O O . GLU A 1 110 ? 34.117 8.985 -23.442 1.00 52.84 110 GLU A O 1
ATOM 947 N N . LYS A 1 111 ? 33.512 11.091 -23.889 1.00 47.91 111 LYS A N 1
ATOM 948 C CA . LYS A 1 111 ? 34.109 11.100 -25.230 1.00 47.91 111 LYS A 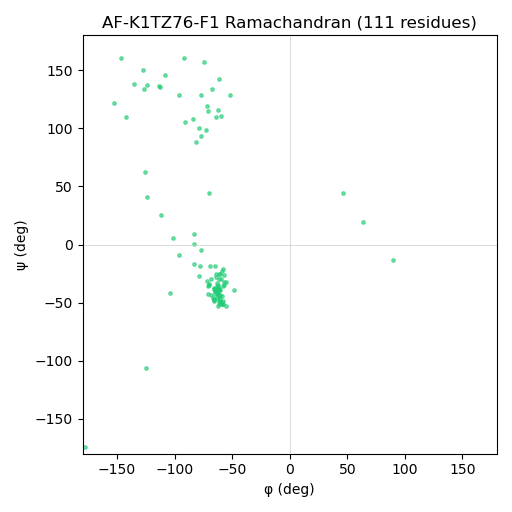CA 1
ATOM 949 C C . LYS A 1 111 ? 35.606 11.392 -25.092 1.00 47.91 111 LYS A C 1
ATOM 951 O O . LYS A 1 111 ? 35.938 12.489 -24.643 1.00 47.91 111 LYS A O 1
ATOM 956 N N . PRO A 1 112 ? 36.512 10.496 -25.520 1.00 58.16 112 PRO A N 1
ATOM 957 C CA . PRO A 1 112 ? 37.888 10.881 -25.756 1.00 58.16 112 PRO A CA 1
ATOM 958 C C . PRO A 1 112 ? 37.991 11.476 -27.166 1.00 58.16 112 PRO A C 1
ATOM 960 O O . PRO A 1 112 ? 37.916 10.743 -28.152 1.00 58.16 112 PRO A O 1
ATOM 963 N N . GLU A 1 113 ? 38.174 12.794 -27.255 1.00 49.91 113 GLU A N 1
ATOM 964 C CA . GLU A 1 113 ? 38.859 13.459 -28.377 1.00 49.91 113 GLU A CA 1
ATOM 965 C C . GLU A 1 113 ? 39.888 14.459 -27.842 1.00 49.91 113 GLU A C 1
ATOM 967 O O . GLU A 1 113 ? 39.526 15.277 -26.964 1.00 49.91 113 GLU A O 1
#

Organism: NCBI:txid408170

InterPro domains:
  IPR053841 Condensin complex protein MksE [PF21980] (2-97)